Protein AF-A0A553DXJ4-F1 (afdb_monomer_lite)

Foldseek 3Di:
DADPLVVPVVSVVVVLCVQQHPPRALVSLVPHDADVVDVNRVVSNVVSVVLHVLLVVCCVPPVDNRSVVSVVVVCVVVVPD

Structure (mmCIF, N/CA/C/O backbone):
data_AF-A0A553DXJ4-F1
#
_entry.id   AF-A0A553DXJ4-F1
#
loop_
_atom_site.group_PDB
_atom_site.id
_atom_site.type_symbol
_atom_site.label_atom_id
_atom_site.label_alt_id
_atom_site.label_comp_id
_atom_site.label_asym_id
_atom_site.label_entity_id
_atom_site.label_seq_id
_atom_site.pdbx_PDB_ins_code
_atom_site.Cartn_x
_atom_site.Cartn_y
_atom_site.Cartn_z
_atom_site.occupancy
_atom_site.B_iso_or_equiv
_atom_site.auth_seq_id
_atom_site.auth_comp_id
_atom_site.auth_asym_id
_atom_site.auth_atom_id
_atom_site.pdbx_PDB_model_num
ATOM 1 N N . MET A 1 1 ? -0.704 9.500 -19.275 1.00 51.06 1 MET A N 1
ATOM 2 C CA . MET A 1 1 ? -1.960 9.891 -18.588 1.00 51.06 1 MET A CA 1
ATOM 3 C C . MET A 1 1 ? -2.265 8.847 -17.531 1.00 51.06 1 MET A C 1
ATOM 5 O O . MET A 1 1 ? -1.880 7.702 -17.751 1.00 51.06 1 MET A O 1
ATOM 9 N N . PRO A 1 2 ? -2.909 9.212 -16.410 1.00 57.22 2 PRO A N 1
ATOM 10 C CA . PRO A 1 2 ? -3.488 8.214 -15.519 1.00 57.22 2 PRO A CA 1
ATOM 11 C C . PRO A 1 2 ? -4.395 7.264 -16.312 1.00 57.22 2 PRO A C 1
ATOM 13 O O . PRO A 1 2 ? -5.071 7.687 -17.253 1.00 57.22 2 PRO A O 1
ATOM 16 N N . THR A 1 3 ? -4.342 5.978 -15.985 1.00 64.38 3 THR A N 1
ATOM 17 C CA . THR A 1 3 ? -5.181 4.947 -16.604 1.00 64.38 3 THR A CA 1
ATOM 18 C C . THR A 1 3 ? -6.656 5.184 -16.243 1.00 64.38 3 THR A C 1
ATOM 20 O O . THR A 1 3 ? -6.966 5.788 -15.215 1.00 64.38 3 THR A O 1
ATOM 23 N N . TYR A 1 4 ? -7.586 4.685 -17.069 1.00 57.34 4 TYR A N 1
ATOM 24 C CA . TYR A 1 4 ? -9.034 4.702 -16.775 1.00 57.34 4 TYR A CA 1
ATOM 25 C C . TYR A 1 4 ? -9.390 4.007 -15.447 1.00 57.34 4 TYR A C 1
ATOM 27 O O . TYR A 1 4 ? -10.420 4.298 -14.844 1.00 57.34 4 TYR A O 1
ATOM 35 N N . ASN A 1 5 ? -8.499 3.143 -14.954 1.00 62.09 5 ASN A N 1
ATOM 36 C CA . ASN A 1 5 ? -8.654 2.375 -13.722 1.00 62.09 5 ASN A CA 1
ATOM 37 C C . ASN A 1 5 ? -8.809 3.254 -12.465 1.00 62.09 5 ASN A C 1
ATOM 39 O O . ASN A 1 5 ? -9.128 2.731 -11.404 1.00 62.09 5 ASN A O 1
ATOM 43 N N . GLN A 1 6 ? -8.592 4.573 -12.553 1.00 66.75 6 GLN A N 1
ATOM 44 C CA . GLN A 1 6 ? -8.828 5.513 -11.451 1.00 66.75 6 GLN A CA 1
ATOM 45 C C . GLN A 1 6 ? -10.316 5.789 -11.173 1.00 66.75 6 GLN A C 1
ATOM 47 O O . GLN A 1 6 ? -10.642 6.302 -10.104 1.00 66.75 6 GLN A O 1
ATOM 52 N N . GLU A 1 7 ? -11.226 5.441 -12.088 1.00 79.25 7 GLU A N 1
ATOM 53 C CA . GLU A 1 7 ? -12.675 5.596 -11.877 1.00 79.25 7 GLU A CA 1
ATOM 54 C C . GLU A 1 7 ? -13.270 4.461 -11.025 1.00 79.25 7 GLU A C 1
ATOM 56 O O . GLU A 1 7 ? -14.288 4.646 -10.356 1.00 79.25 7 GLU A O 1
ATOM 61 N N . ILE A 1 8 ? -12.623 3.290 -11.013 1.00 86.50 8 ILE A N 1
ATOM 62 C CA . ILE A 1 8 ? -13.090 2.091 -10.314 1.00 86.50 8 ILE A CA 1
ATOM 63 C C . ILE A 1 8 ? -12.073 1.714 -9.236 1.00 86.50 8 ILE A C 1
ATOM 65 O O . ILE A 1 8 ? -11.013 1.157 -9.513 1.00 86.50 8 ILE A O 1
ATOM 69 N N . ILE A 1 9 ? -12.424 1.954 -7.968 1.00 88.00 9 ILE A N 1
ATOM 70 C CA . ILE A 1 9 ? -11.524 1.757 -6.815 1.00 88.00 9 ILE A CA 1
ATOM 71 C C . ILE A 1 9 ? -10.910 0.346 -6.779 1.00 88.00 9 ILE A C 1
ATOM 73 O O . ILE A 1 9 ? -9.733 0.195 -6.456 1.00 88.00 9 ILE A O 1
ATOM 77 N N . SER A 1 10 ? -11.667 -0.698 -7.129 1.00 89.81 10 SER A N 1
ATOM 78 C CA . SER A 1 10 ? -11.146 -2.073 -7.159 1.00 89.81 10 SER A CA 1
ATOM 79 C C . SER A 1 10 ? -10.107 -2.309 -8.258 1.00 89.81 10 SER A C 1
ATOM 81 O O . SER A 1 10 ? -9.157 -3.064 -8.044 1.00 89.81 10 SER A O 1
ATOM 83 N N . GLU A 1 11 ? -10.259 -1.667 -9.417 1.00 90.69 11 GLU A N 1
ATOM 84 C CA . GLU A 1 11 ? -9.288 -1.749 -10.513 1.00 90.69 11 GLU A CA 1
ATOM 85 C C . GLU A 1 11 ? -8.029 -0.960 -10.159 1.00 90.69 11 GLU A C 1
ATOM 87 O O . GLU A 1 11 ? -6.922 -1.477 -10.302 1.00 90.69 11 GLU A O 1
ATOM 92 N N . PHE A 1 12 ? -8.193 0.226 -9.567 1.00 89.12 12 PHE A N 1
ATOM 93 C CA . PHE A 1 12 ? -7.084 1.019 -9.043 1.00 89.12 12 PHE A CA 1
ATOM 94 C C . PHE A 1 12 ? -6.254 0.249 -8.004 1.00 89.12 12 PHE A C 1
ATOM 96 O O . PHE A 1 12 ? -5.028 0.192 -8.092 1.00 89.12 12 PHE A O 1
ATOM 103 N N . ILE A 1 13 ? -6.910 -0.394 -7.032 1.00 91.75 13 ILE A N 1
ATOM 104 C CA . ILE A 1 13 ? -6.234 -1.210 -6.011 1.00 91.75 13 ILE A CA 1
ATOM 105 C C . ILE A 1 13 ? -5.478 -2.376 -6.647 1.00 91.75 13 ILE A C 1
ATOM 107 O O . ILE A 1 13 ? -4.359 -2.681 -6.228 1.00 91.75 13 ILE A O 1
ATOM 111 N N . THR A 1 14 ? -6.084 -3.029 -7.639 1.00 93.00 14 THR A N 1
ATOM 112 C CA . THR A 1 14 ? -5.441 -4.121 -8.378 1.00 93.00 14 THR A CA 1
ATOM 113 C C . THR A 1 14 ? -4.172 -3.623 -9.061 1.00 93.00 14 THR A C 1
ATOM 115 O O . THR A 1 14 ? -3.105 -4.184 -8.827 1.00 93.00 14 THR A O 1
ATOM 118 N N . GLU A 1 15 ? -4.242 -2.507 -9.789 1.00 91.00 15 GLU A N 1
ATOM 119 C CA . GLU A 1 15 ? -3.083 -1.929 -10.473 1.00 91.00 15 GLU A CA 1
ATOM 120 C C . GLU A 1 15 ? -1.946 -1.565 -9.501 1.00 91.00 15 GLU A C 1
ATOM 122 O O . GLU A 1 15 ? -0.774 -1.845 -9.763 1.00 91.00 15 GLU A O 1
ATOM 127 N N . LEU A 1 16 ? -2.275 -0.995 -8.340 1.00 91.50 16 LEU A N 1
ATOM 128 C CA . LEU A 1 16 ? -1.284 -0.677 -7.311 1.00 91.50 16 LEU A CA 1
ATOM 129 C C . LEU A 1 16 ? -0.604 -1.928 -6.756 1.00 91.50 16 LEU A C 1
ATOM 131 O O . LEU A 1 16 ? 0.615 -1.941 -6.571 1.00 91.50 16 LEU A O 1
ATOM 135 N N . LYS A 1 17 ? -1.374 -2.986 -6.494 1.00 94.62 17 LYS A N 1
ATOM 136 C CA . LYS A 1 17 ? -0.842 -4.266 -6.014 1.00 94.62 17 LYS A CA 1
ATOM 137 C C . LYS A 1 17 ? -0.026 -4.989 -7.075 1.00 94.62 17 LYS A C 1
ATOM 139 O O . LYS A 1 17 ? 0.966 -5.620 -6.720 1.00 94.62 17 LYS A O 1
ATOM 144 N N . ASP A 1 18 ? -0.388 -4.874 -8.343 1.00 93.31 18 ASP A N 1
ATOM 145 C CA . ASP A 1 18 ? 0.385 -5.447 -9.444 1.00 93.31 18 ASP A CA 1
ATOM 146 C C . ASP A 1 18 ? 1.712 -4.701 -9.623 1.00 93.31 18 ASP A C 1
ATOM 148 O O . ASP A 1 18 ? 2.762 -5.313 -9.837 1.00 93.31 18 ASP A O 1
ATOM 152 N N . PHE A 1 19 ? 1.700 -3.376 -9.461 1.00 91.88 19 PHE A N 1
ATOM 153 C CA . PHE A 1 19 ? 2.898 -2.559 -9.610 1.00 91.88 19 PHE A CA 1
ATOM 154 C C . PHE A 1 19 ? 3.848 -2.653 -8.407 1.00 91.88 19 PHE A C 1
ATOM 156 O O . PHE A 1 19 ? 5.040 -2.926 -8.580 1.00 91.88 19 PHE A O 1
ATOM 163 N N . PHE A 1 20 ? 3.355 -2.424 -7.189 1.00 94.19 20 PHE A N 1
ATOM 164 C CA . PHE A 1 20 ? 4.169 -2.384 -5.967 1.00 94.19 20 PHE A CA 1
ATOM 165 C C . PHE A 1 20 ? 4.289 -3.751 -5.285 1.00 94.19 20 PHE A C 1
ATOM 167 O O . PHE A 1 20 ? 5.314 -4.053 -4.679 1.00 94.19 20 PHE A O 1
ATOM 174 N N . GLY A 1 21 ? 3.274 -4.602 -5.413 1.00 94.88 21 GLY A N 1
ATOM 175 C CA . GLY A 1 21 ? 3.245 -5.970 -4.904 1.00 94.88 21 GLY A CA 1
ATOM 176 C C . GLY A 1 21 ? 2.067 -6.252 -3.966 1.00 94.88 21 GLY A C 1
ATOM 177 O O . GLY A 1 21 ? 1.546 -5.368 -3.292 1.00 94.88 21 GLY A O 1
ATOM 178 N N . SER A 1 22 ? 1.696 -7.534 -3.873 1.00 95.44 22 SER A N 1
ATOM 179 C CA . SER A 1 22 ? 0.624 -8.044 -3.003 1.00 95.44 22 SER A CA 1
ATOM 180 C C . SER A 1 22 ? 1.194 -9.003 -1.940 1.00 95.44 22 SER A C 1
ATOM 182 O O . SER A 1 22 ? 1.951 -9.907 -2.307 1.00 95.44 22 SER A O 1
ATOM 184 N N . PRO A 1 23 ? 0.982 -8.792 -0.622 1.00 94.88 23 PRO A N 1
ATOM 185 C CA . PRO A 1 23 ? 0.289 -7.654 -0.007 1.00 94.88 23 PRO A CA 1
ATOM 186 C C . PRO A 1 23 ? 1.041 -6.337 -0.233 1.00 94.88 23 PRO A C 1
ATOM 188 O O . PRO A 1 23 ? 2.265 -6.372 -0.386 1.00 94.88 23 PRO A O 1
ATOM 191 N N . LEU A 1 24 ? 0.318 -5.213 -0.233 1.00 96.31 24 LEU A N 1
ATOM 192 C CA . LEU A 1 24 ? 0.873 -3.871 -0.417 1.00 96.31 24 LEU A CA 1
ATOM 193 C C . LEU A 1 24 ? 1.409 -3.340 0.919 1.00 96.31 24 LEU A C 1
ATOM 195 O O . LEU A 1 24 ? 0.653 -3.182 1.875 1.00 96.31 24 LEU A O 1
ATOM 199 N N . THR A 1 25 ? 2.721 -3.113 1.007 1.00 96.75 25 THR A N 1
ATOM 200 C CA . THR A 1 25 ? 3.412 -2.728 2.250 1.00 96.75 25 THR A CA 1
ATOM 201 C C . THR A 1 25 ? 4.399 -1.588 2.010 1.00 96.75 25 THR A C 1
ATOM 203 O O . THR A 1 25 ? 4.892 -1.439 0.893 1.00 96.75 25 THR A O 1
ATOM 206 N N . LEU A 1 26 ? 4.755 -0.845 3.068 1.00 96.25 26 LEU A N 1
ATOM 207 C CA . LEU A 1 26 ? 5.777 0.217 3.012 1.00 96.25 26 LEU A CA 1
ATOM 208 C C . LEU A 1 26 ? 7.087 -0.281 2.388 1.00 96.25 26 LEU A C 1
ATOM 210 O O . LEU A 1 26 ? 7.574 0.294 1.426 1.00 96.25 26 LEU A O 1
ATOM 214 N N . ILE A 1 27 ? 7.578 -1.439 2.847 1.00 95.88 27 ILE A N 1
ATOM 215 C CA . ILE A 1 27 ? 8.816 -2.055 2.341 1.00 95.88 27 ILE A CA 1
ATOM 216 C C . ILE A 1 27 ? 8.761 -2.263 0.823 1.00 95.88 27 ILE A C 1
ATOM 218 O O . ILE A 1 27 ? 9.747 -2.033 0.131 1.00 95.88 27 ILE A O 1
ATOM 222 N N . LYS A 1 28 ? 7.622 -2.717 0.294 1.00 95.75 28 LYS A N 1
ATOM 223 C CA . LYS A 1 28 ? 7.466 -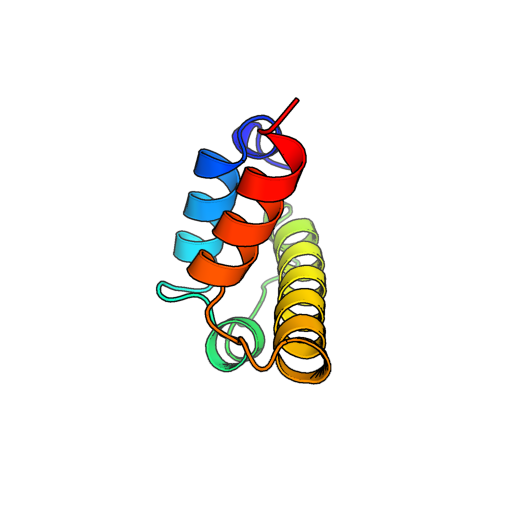2.974 -1.140 1.00 95.75 28 LYS A CA 1
ATOM 224 C C . LYS A 1 28 ? 7.321 -1.693 -1.959 1.00 95.75 28 LYS A C 1
ATOM 226 O O . LYS A 1 28 ? 7.834 -1.639 -3.073 1.00 95.75 28 LYS A O 1
ATOM 231 N N . ILE A 1 29 ? 6.658 -0.680 -1.403 1.00 94.75 29 ILE A N 1
ATOM 232 C CA . ILE A 1 29 ? 6.562 0.651 -2.010 1.00 94.75 29 ILE A CA 1
ATOM 233 C C . ILE A 1 29 ? 7.961 1.275 -2.110 1.00 94.75 29 ILE A C 1
ATOM 235 O O . ILE A 1 29 ? 8.361 1.702 -3.193 1.00 94.75 29 ILE A O 1
ATOM 239 N N . ASP A 1 30 ? 8.735 1.239 -1.024 1.00 92.81 30 ASP A N 1
ATOM 240 C CA . ASP A 1 30 ? 10.083 1.816 -0.953 1.00 92.81 30 ASP A CA 1
ATOM 241 C C . ASP A 1 30 ? 11.105 1.055 -1.802 1.00 92.81 30 ASP A C 1
ATOM 243 O O . ASP A 1 30 ? 12.014 1.652 -2.378 1.00 92.81 30 ASP A O 1
ATOM 247 N N . ALA A 1 31 ? 10.955 -0.267 -1.919 1.00 93.69 31 ALA A N 1
ATOM 248 C CA . ALA A 1 31 ? 11.833 -1.099 -2.736 1.00 93.69 31 ALA A CA 1
ATOM 249 C C . ALA A 1 31 ? 11.624 -0.905 -4.247 1.00 93.69 31 ALA A C 1
ATOM 251 O O . ALA A 1 31 ? 12.437 -1.383 -5.046 1.00 93.69 31 ALA A O 1
ATOM 252 N N . LYS A 1 32 ? 10.537 -0.247 -4.673 1.00 91.38 32 LYS A N 1
ATOM 253 C CA . LYS A 1 32 ? 10.231 -0.095 -6.094 1.00 91.38 32 LYS A CA 1
ATOM 254 C C . LYS A 1 32 ? 11.107 0.988 -6.722 1.00 91.38 32 LYS A C 1
ATOM 256 O O . LYS A 1 32 ? 10.959 2.177 -6.452 1.00 91.38 32 LYS A O 1
ATOM 261 N N . ILE A 1 33 ? 11.987 0.564 -7.626 1.00 87.88 33 ILE A N 1
ATOM 262 C CA . ILE A 1 33 ? 12.746 1.470 -8.492 1.00 87.88 33 ILE A CA 1
ATOM 263 C C . ILE A 1 33 ? 11.824 1.944 -9.615 1.00 87.88 33 ILE A C 1
ATOM 265 O O . ILE A 1 33 ? 11.192 1.131 -10.291 1.00 87.88 33 ILE A O 1
ATOM 269 N N . ILE A 1 34 ? 11.748 3.259 -9.798 1.00 84.88 34 ILE A N 1
ATOM 270 C CA . ILE A 1 34 ? 10.849 3.895 -10.757 1.00 84.88 34 ILE A CA 1
ATOM 271 C C . ILE A 1 34 ? 11.671 4.514 -11.880 1.00 84.88 34 ILE A C 1
ATOM 273 O O . ILE A 1 34 ? 12.512 5.378 -11.640 1.00 84.88 34 ILE A O 1
ATOM 277 N N . ASP A 1 35 ? 11.408 4.068 -13.105 1.00 86.75 35 ASP A N 1
ATOM 278 C CA . ASP A 1 35 ? 11.949 4.695 -14.306 1.00 86.75 35 ASP A CA 1
ATOM 279 C C . ASP A 1 35 ? 11.044 5.859 -14.720 1.00 86.75 35 ASP A C 1
ATOM 281 O O . ASP A 1 35 ? 9.922 5.649 -15.185 1.00 86.75 35 ASP A O 1
ATOM 285 N N . PHE A 1 36 ? 11.525 7.087 -14.528 1.00 82.69 36 PHE A N 1
ATOM 286 C CA . PHE A 1 36 ? 10.789 8.307 -14.865 1.00 82.69 36 PHE A CA 1
ATOM 287 C C . PHE A 1 36 ? 10.725 8.596 -16.371 1.00 82.69 36 PHE A C 1
ATOM 289 O O . PHE A 1 36 ? 10.035 9.529 -16.768 1.00 82.69 36 PHE A O 1
ATOM 296 N N . ASN A 1 37 ? 11.388 7.798 -17.216 1.00 87.19 37 ASN A N 1
ATOM 297 C CA . ASN A 1 37 ? 11.227 7.883 -18.672 1.00 87.19 37 ASN A CA 1
ATOM 298 C C . ASN A 1 37 ? 9.933 7.211 -19.168 1.00 87.19 37 ASN A C 1
ATOM 300 O O . ASN A 1 37 ? 9.627 7.271 -20.357 1.00 87.19 37 ASN A O 1
ATOM 304 N N . ILE A 1 38 ? 9.184 6.551 -18.279 1.00 83.25 38 ILE A N 1
ATOM 305 C CA . ILE A 1 38 ? 7.886 5.940 -18.570 1.00 83.25 38 ILE A CA 1
ATOM 306 C C . ILE A 1 38 ? 6.791 6.857 -18.013 1.00 83.25 38 ILE A C 1
ATOM 308 O O . ILE A 1 38 ? 6.670 7.012 -16.801 1.00 83.25 38 ILE A O 1
ATOM 312 N N . ASP A 1 39 ? 5.950 7.428 -18.875 1.00 76.00 39 ASP A N 1
ATOM 313 C CA . ASP A 1 39 ? 4.943 8.432 -18.483 1.00 76.00 39 ASP A CA 1
ATOM 314 C C . ASP A 1 39 ? 3.961 7.963 -17.388 1.00 76.00 39 ASP A C 1
ATOM 316 O O . ASP A 1 39 ? 3.500 8.755 -16.566 1.00 76.00 39 ASP A O 1
ATOM 320 N N . GLU A 1 40 ? 3.628 6.671 -17.339 1.00 74.12 40 GLU A N 1
ATOM 321 C CA . GLU A 1 40 ? 2.739 6.110 -16.309 1.00 74.12 40 GLU A CA 1
ATOM 322 C C . GLU A 1 40 ? 3.396 5.994 -14.926 1.00 74.12 40 GLU A C 1
ATOM 324 O O . GLU A 1 40 ? 2.719 5.830 -13.914 1.00 74.12 40 GLU A O 1
ATOM 329 N N . ASN A 1 41 ? 4.719 6.072 -14.842 1.00 83.31 41 ASN A N 1
ATOM 330 C CA . ASN A 1 41 ? 5.427 5.861 -13.586 1.00 83.31 41 ASN A CA 1
ATOM 331 C C . ASN A 1 41 ? 5.378 7.076 -12.652 1.00 83.31 41 ASN A C 1
ATOM 333 O O . ASN A 1 41 ? 5.540 6.915 -11.441 1.00 83.31 41 ASN A O 1
ATOM 337 N N . VAL A 1 42 ? 5.108 8.271 -13.188 1.00 84.69 42 VAL A N 1
ATOM 338 C CA . VAL A 1 42 ? 5.000 9.507 -12.397 1.00 84.69 42 VAL A CA 1
ATOM 339 C C . VAL A 1 42 ? 3.833 9.415 -11.414 1.00 84.69 42 VAL A C 1
ATOM 341 O O . VAL A 1 42 ? 4.038 9.493 -10.204 1.00 84.69 42 VAL A O 1
ATOM 344 N N . TRP A 1 43 ? 2.623 9.144 -11.910 1.00 86.19 43 TRP A N 1
ATOM 345 C CA . TRP A 1 43 ? 1.439 9.062 -11.049 1.00 86.19 43 TRP A CA 1
ATOM 346 C C . TRP A 1 43 ? 1.491 7.843 -10.120 1.00 86.19 43 TRP A C 1
ATOM 348 O O . TRP A 1 43 ? 1.008 7.908 -8.988 1.00 86.19 43 TRP A O 1
ATOM 358 N N . ARG A 1 44 ? 2.113 6.736 -10.558 1.00 88.12 44 ARG A N 1
ATOM 359 C CA . ARG A 1 44 ? 2.337 5.566 -9.699 1.00 88.12 44 ARG A CA 1
ATOM 360 C C . ARG A 1 44 ? 3.230 5.930 -8.519 1.00 88.12 44 ARG A C 1
ATOM 362 O O . ARG A 1 44 ? 2.902 5.551 -7.399 1.00 88.12 44 ARG A O 1
ATOM 369 N N . LYS A 1 45 ? 4.304 6.706 -8.728 1.00 89.44 45 LYS A N 1
ATOM 370 C CA . LYS A 1 45 ? 5.163 7.196 -7.635 1.00 89.44 45 LYS A CA 1
ATOM 371 C C . LYS A 1 45 ? 4.377 8.044 -6.644 1.00 89.44 45 LYS A C 1
ATOM 373 O O . LYS A 1 45 ? 4.436 7.768 -5.450 1.00 89.44 45 LYS A O 1
ATOM 378 N N . GLU A 1 46 ? 3.630 9.027 -7.132 1.00 89.25 46 GLU A N 1
ATOM 379 C CA . GLU A 1 46 ? 2.803 9.896 -6.286 1.00 89.25 46 GLU A CA 1
ATOM 380 C C . GLU A 1 46 ? 1.788 9.083 -5.474 1.00 89.25 46 GLU A C 1
ATOM 382 O O . GLU A 1 46 ? 1.723 9.213 -4.253 1.00 89.25 46 GLU A O 1
ATOM 387 N N . SER A 1 47 ? 1.086 8.157 -6.132 1.00 91.12 47 SER A N 1
ATOM 388 C CA . SER A 1 47 ? 0.123 7.260 -5.482 1.00 91.12 47 SER A CA 1
ATOM 389 C C . SER A 1 47 ? 0.788 6.387 -4.419 1.00 91.12 47 SER A C 1
ATOM 391 O O . SER A 1 47 ? 0.255 6.233 -3.323 1.00 91.12 47 SER A O 1
ATOM 393 N N . GLY A 1 48 ? 1.975 5.846 -4.711 1.00 93.50 48 GLY A N 1
ATOM 394 C CA . GLY A 1 48 ? 2.765 5.066 -3.760 1.00 93.50 48 GLY A CA 1
ATOM 395 C C . GLY A 1 48 ? 3.107 5.857 -2.497 1.00 93.50 48 GLY A C 1
ATOM 396 O O . GLY A 1 48 ? 2.935 5.335 -1.397 1.00 93.50 48 GLY A O 1
ATOM 397 N N . SER A 1 49 ? 3.516 7.121 -2.637 1.00 94.19 49 SER A N 1
ATOM 398 C CA . SER A 1 49 ? 3.787 8.003 -1.494 1.00 94.19 49 SER A CA 1
ATOM 399 C C . SER A 1 49 ? 2.531 8.253 -0.651 1.00 94.19 49 SER A C 1
ATOM 401 O O . SER A 1 49 ? 2.574 8.087 0.565 1.00 94.19 49 SER A O 1
ATOM 403 N N . SER A 1 50 ? 1.390 8.568 -1.273 1.00 95.31 50 SER A N 1
ATOM 404 C CA . SER A 1 50 ? 0.131 8.782 -0.540 1.00 95.31 50 SER A CA 1
ATOM 405 C C . SER A 1 50 ? -0.356 7.524 0.184 1.00 95.31 50 SER A C 1
ATOM 407 O O . SER A 1 50 ? -0.876 7.599 1.296 1.00 95.31 50 SER A O 1
ATOM 409 N N . ILE A 1 51 ? -0.171 6.345 -0.416 1.00 95.94 51 ILE A N 1
ATOM 410 C CA . ILE A 1 51 ? -0.512 5.068 0.225 1.00 95.94 51 ILE A CA 1
ATOM 411 C C . ILE A 1 51 ? 0.418 4.787 1.403 1.00 95.94 51 ILE A C 1
ATOM 413 O O . ILE A 1 51 ? -0.044 4.294 2.433 1.00 95.94 51 ILE A O 1
ATOM 417 N N . ALA A 1 52 ? 1.709 5.095 1.272 1.00 97.19 52 ALA A N 1
ATOM 418 C CA . ALA A 1 52 ? 2.654 4.951 2.368 1.00 97.19 52 ALA A CA 1
ATOM 419 C C . ALA A 1 52 ? 2.241 5.818 3.566 1.00 97.19 52 ALA A C 1
ATOM 421 O O . ALA A 1 52 ? 2.086 5.288 4.667 1.00 97.19 52 ALA A O 1
ATOM 422 N N . GLU A 1 53 ? 1.927 7.095 3.336 1.00 97.94 53 GLU A N 1
ATOM 423 C CA . GLU A 1 53 ? 1.407 7.996 4.374 1.00 97.94 53 GLU A CA 1
ATOM 424 C C . GLU A 1 53 ? 0.109 7.467 5.003 1.00 97.94 53 GLU A C 1
ATOM 426 O O . GLU A 1 53 ? -0.039 7.465 6.225 1.00 97.94 53 GLU A O 1
ATOM 431 N N . MET A 1 54 ? -0.823 6.947 4.196 1.00 97.19 54 MET A N 1
ATOM 432 C CA . MET A 1 54 ? -2.062 6.346 4.702 1.00 97.19 54 MET A CA 1
ATOM 433 C C . MET A 1 54 ? -1.784 5.162 5.643 1.00 97.19 54 MET A C 1
ATOM 435 O O . MET A 1 54 ? -2.404 5.054 6.706 1.00 97.19 54 MET A O 1
ATOM 439 N N . ILE A 1 55 ? -0.856 4.274 5.275 1.00 98.19 55 ILE A N 1
ATOM 440 C CA . ILE A 1 55 ? -0.463 3.125 6.104 1.00 98.19 55 ILE A CA 1
ATOM 441 C C . ILE A 1 55 ? 0.214 3.603 7.395 1.00 98.19 55 ILE A C 1
ATOM 443 O O . ILE A 1 55 ? -0.072 3.066 8.468 1.00 98.19 55 ILE A O 1
ATOM 447 N N . GLU A 1 56 ? 1.079 4.615 7.325 1.00 98.06 56 GLU A N 1
ATOM 448 C CA . GLU A 1 56 ? 1.749 5.188 8.496 1.00 98.06 56 GLU A CA 1
ATOM 449 C C . GLU A 1 56 ? 0.761 5.836 9.467 1.00 98.06 56 GLU A C 1
ATOM 451 O O . GLU A 1 56 ? 0.795 5.534 10.664 1.00 98.06 56 GLU A O 1
ATOM 456 N N . PHE A 1 57 ? -0.169 6.655 8.973 1.00 98.06 57 PHE A N 1
ATOM 457 C CA . PHE A 1 57 ? -1.200 7.268 9.807 1.00 98.06 57 PHE A CA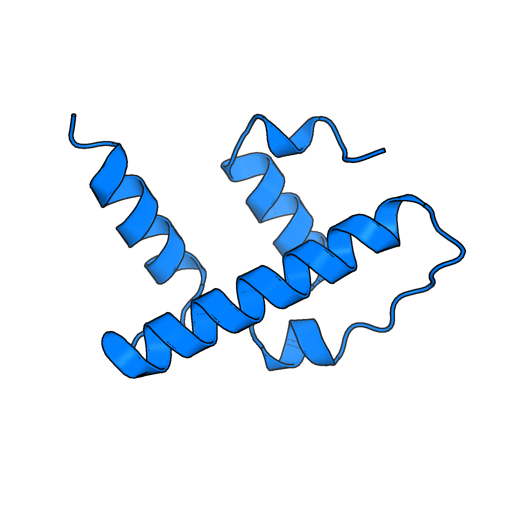 1
ATOM 458 C C . PHE A 1 57 ? -2.129 6.232 10.422 1.00 98.06 57 PHE A C 1
ATOM 460 O O . PHE A 1 57 ? -2.416 6.296 11.619 1.00 98.06 57 PHE A O 1
ATOM 467 N N . SER A 1 58 ? -2.561 5.239 9.649 1.00 98.12 58 SER A N 1
ATOM 468 C CA . SER A 1 58 ? -3.377 4.158 10.194 1.00 98.12 58 SER A CA 1
ATOM 469 C C . SER A 1 58 ? -2.635 3.377 11.281 1.00 98.12 58 SER A C 1
ATOM 471 O O . SER A 1 58 ? -3.207 3.060 12.328 1.00 98.12 58 SER A O 1
ATOM 473 N N . LYS A 1 59 ? -1.339 3.114 11.097 1.00 97.81 59 LYS A N 1
ATOM 474 C CA . LYS A 1 59 ? -0.524 2.460 12.123 1.00 97.81 59 LYS A CA 1
ATOM 475 C C . LYS A 1 59 ? -0.427 3.323 13.381 1.00 97.81 59 LYS A C 1
ATOM 477 O O . LYS A 1 59 ? -0.578 2.795 14.479 1.00 97.81 59 LYS A O 1
ATOM 482 N N . LEU A 1 60 ? -0.204 4.628 13.224 1.00 98.19 60 LEU A N 1
ATOM 483 C CA . LEU A 1 60 ? -0.033 5.571 14.329 1.00 98.19 60 LEU A CA 1
ATOM 484 C C . LEU A 1 60 ? -1.316 5.763 15.150 1.00 98.19 60 LEU A C 1
ATOM 486 O O . LEU A 1 60 ? -1.262 5.737 16.377 1.00 98.19 60 LEU A O 1
ATOM 490 N N . TYR A 1 61 ? -2.459 5.946 14.489 1.00 97.69 61 TYR A N 1
ATOM 491 C CA . TYR A 1 61 ? -3.714 6.328 15.149 1.00 97.69 61 TYR A CA 1
ATOM 492 C C . TYR A 1 61 ? -4.679 5.163 15.389 1.00 97.69 61 TYR A C 1
ATOM 494 O O . TYR A 1 61 ? -5.548 5.257 16.255 1.00 97.69 61 TYR A O 1
ATOM 502 N N . HIS A 1 62 ? -4.532 4.058 14.654 1.00 96.25 62 HIS A N 1
ATOM 503 C CA . HIS A 1 62 ? -5.467 2.929 14.689 1.00 96.25 62 HIS A CA 1
ATOM 504 C C . HIS A 1 62 ? -4.793 1.565 14.894 1.00 96.25 62 HIS A C 1
ATOM 506 O O . HIS A 1 62 ? -5.494 0.552 14.916 1.00 96.25 62 HIS A O 1
ATOM 512 N N . ASN A 1 63 ? -3.462 1.520 15.062 1.00 96.88 63 ASN A N 1
ATOM 513 C CA . ASN A 1 63 ? -2.672 0.289 15.204 1.00 96.88 63 ASN A CA 1
ATOM 514 C C . ASN A 1 63 ? -2.959 -0.747 14.096 1.00 96.88 63 ASN A C 1
ATOM 516 O O . ASN A 1 63 ? -2.978 -1.953 14.334 1.00 96.88 63 ASN A O 1
ATOM 520 N N . GLU A 1 64 ? -3.215 -0.264 12.880 1.00 97.56 64 GLU A N 1
ATOM 521 C CA . GLU A 1 64 ? -3.515 -1.078 11.704 1.00 97.56 64 GLU A CA 1
ATOM 522 C C . GLU A 1 64 ? -2.577 -0.674 10.570 1.00 97.56 64 GLU A C 1
ATOM 524 O O . GLU A 1 64 ? -2.547 0.490 10.183 1.00 97.56 64 GLU A O 1
ATOM 529 N N . ASN A 1 65 ? -1.826 -1.624 10.025 1.00 97.12 65 ASN A N 1
ATOM 530 C CA . ASN A 1 65 ? -0.897 -1.400 8.914 1.00 97.12 65 ASN A CA 1
ATOM 531 C C . ASN A 1 65 ? -1.171 -2.313 7.707 1.00 97.12 65 ASN A C 1
ATOM 533 O O . ASN A 1 65 ? -0.405 -2.296 6.744 1.00 97.12 65 ASN A O 1
ATOM 537 N N . ASP A 1 66 ? -2.235 -3.114 7.760 1.00 98.00 66 ASP A N 1
ATOM 538 C CA . ASP A 1 66 ? -2.707 -3.921 6.642 1.00 98.00 66 ASP A CA 1
ATOM 539 C C . ASP A 1 66 ? -3.510 -3.037 5.680 1.00 98.00 66 ASP A C 1
ATOM 541 O O . ASP A 1 66 ? -4.608 -2.580 6.004 1.00 98.00 66 ASP A O 1
ATOM 545 N N . PHE A 1 67 ? -2.950 -2.791 4.495 1.00 97.50 67 PHE A N 1
ATOM 546 C CA . PHE A 1 67 ? -3.565 -1.943 3.475 1.00 97.50 67 PHE A CA 1
ATOM 547 C C . PHE A 1 67 ? -5.013 -2.346 3.149 1.00 97.50 67 PHE A C 1
ATOM 549 O O . PHE A 1 67 ? -5.881 -1.478 3.059 1.00 97.50 67 PHE A O 1
ATOM 556 N N . ASP A 1 68 ? -5.304 -3.644 3.037 1.00 96.88 68 ASP A N 1
ATOM 557 C CA . ASP A 1 68 ? -6.634 -4.118 2.650 1.00 96.88 68 ASP A CA 1
ATOM 558 C C . ASP A 1 68 ? -7.661 -3.865 3.749 1.00 96.88 68 ASP A 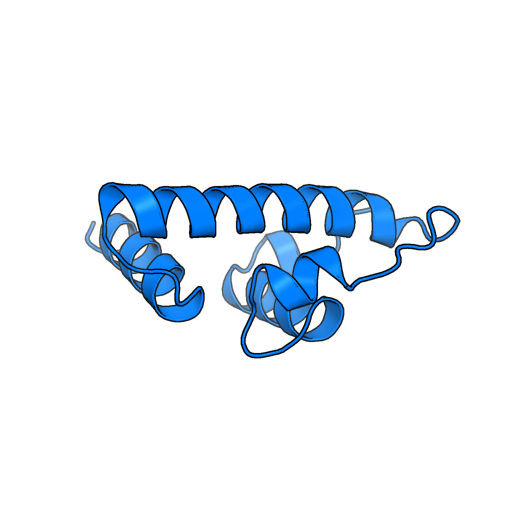C 1
ATOM 560 O O . ASP A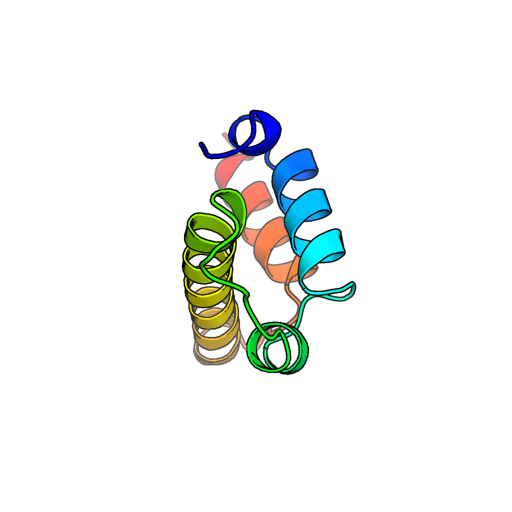 1 68 ? -8.782 -3.431 3.470 1.00 96.88 68 ASP A O 1
ATOM 564 N N . LYS A 1 69 ? -7.275 -4.049 5.015 1.00 97.50 69 LYS A N 1
ATOM 565 C CA . LYS A 1 69 ? -8.141 -3.707 6.152 1.00 97.50 69 LYS A CA 1
ATOM 566 C C . LYS A 1 69 ? -8.372 -2.207 6.273 1.00 97.50 69 LYS A C 1
ATOM 568 O O . LYS A 1 69 ? -9.475 -1.804 6.643 1.00 97.50 69 LYS A O 1
ATOM 573 N N . ILE A 1 70 ? -7.363 -1.387 5.984 1.00 97.62 70 ILE A N 1
ATOM 574 C CA . ILE A 1 70 ? -7.480 0.079 6.003 1.00 97.62 70 ILE A CA 1
ATOM 575 C C . ILE A 1 70 ? -8.496 0.525 4.956 1.00 97.62 70 ILE A C 1
ATOM 577 O O . ILE A 1 70 ? -9.477 1.189 5.292 1.00 97.62 70 ILE A O 1
ATOM 581 N N . VAL A 1 71 ? -8.305 0.095 3.709 1.00 95.62 71 VAL A N 1
ATOM 582 C CA . VAL A 1 71 ? -9.208 0.418 2.601 1.00 95.62 71 VAL A CA 1
ATOM 583 C C . VAL A 1 71 ? -10.619 -0.083 2.884 1.00 95.62 71 VAL A C 1
ATOM 585 O O . VAL A 1 71 ? -11.572 0.675 2.724 1.00 95.62 71 VAL A O 1
ATOM 588 N N . PHE A 1 72 ? -10.773 -1.318 3.365 1.00 95.12 72 PHE A N 1
ATOM 589 C CA . PHE A 1 72 ? -12.083 -1.857 3.725 1.00 95.12 72 PHE A CA 1
ATOM 590 C C . PHE A 1 72 ? -12.798 -0.988 4.768 1.00 95.12 72 PHE A C 1
ATOM 592 O O . PHE A 1 72 ? -13.976 -0.680 4.598 1.00 95.12 72 PHE A O 1
ATOM 599 N N . LYS A 1 73 ? -12.101 -0.545 5.824 1.00 94.69 73 LYS A N 1
ATOM 600 C CA . LYS A 1 73 ? -12.680 0.340 6.851 1.00 94.69 73 LYS A CA 1
ATOM 601 C C . LYS A 1 73 ? -13.120 1.683 6.261 1.00 94.69 73 LYS A C 1
ATOM 603 O O . LYS A 1 73 ? -14.217 2.137 6.580 1.00 94.69 73 LYS A O 1
ATOM 608 N N . ILE A 1 74 ? -12.306 2.285 5.392 1.00 93.75 74 ILE A N 1
ATOM 609 C CA . ILE A 1 74 ? -12.627 3.546 4.704 1.00 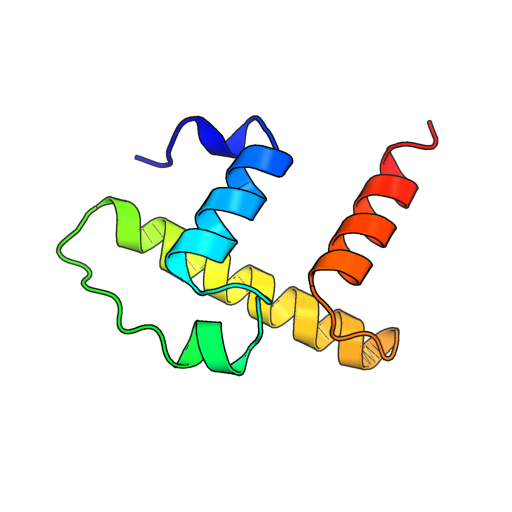93.75 74 ILE A CA 1
ATOM 610 C C . ILE A 1 74 ? -13.860 3.369 3.811 1.00 93.75 74 ILE A C 1
ATOM 612 O O . ILE A 1 74 ? -14.827 4.116 3.940 1.00 93.75 74 ILE A O 1
ATOM 616 N N . LEU A 1 75 ? -13.865 2.356 2.943 1.00 93.00 75 LEU A N 1
ATOM 617 C CA . LEU A 1 75 ? -14.986 2.102 2.037 1.00 93.00 75 LEU A CA 1
ATOM 618 C C . LEU A 1 75 ? -16.267 1.794 2.801 1.00 93.00 75 LEU A C 1
ATOM 620 O O . LEU A 1 75 ? -17.319 2.326 2.457 1.00 93.00 75 LEU A O 1
ATOM 624 N N . ASN A 1 76 ? -16.184 0.998 3.866 1.00 93.50 76 ASN A N 1
ATOM 625 C CA . ASN A 1 76 ? -17.333 0.702 4.709 1.00 93.50 76 ASN A CA 1
ATOM 626 C C . ASN A 1 76 ? -17.872 1.966 5.399 1.00 93.50 76 ASN A C 1
ATOM 628 O O . ASN A 1 76 ? -19.081 2.119 5.518 1.00 93.50 76 ASN A O 1
ATOM 632 N N . TYR A 1 77 ? -17.015 2.899 5.822 1.00 92.94 77 TYR A N 1
ATOM 633 C CA . TYR A 1 77 ? -17.465 4.171 6.394 1.00 92.94 77 TYR A CA 1
ATOM 634 C C . TYR A 1 77 ? -18.290 5.001 5.394 1.00 92.94 77 TYR A C 1
ATOM 636 O O . TYR A 1 77 ? -19.352 5.501 5.754 1.00 92.94 77 TYR A O 1
ATOM 644 N N . TYR A 1 78 ? -17.846 5.098 4.137 1.00 89.19 78 TYR A N 1
ATOM 645 C CA . TYR A 1 78 ? -18.523 5.900 3.107 1.00 89.19 78 TYR A CA 1
ATOM 646 C C . TYR A 1 78 ? -19.671 5.183 2.385 1.00 89.19 78 TYR A C 1
ATOM 648 O O . TYR A 1 78 ? -20.528 5.846 1.812 1.00 89.19 78 TYR A O 1
ATOM 656 N N . SER A 1 79 ? -19.707 3.850 2.411 1.00 86.44 79 SER A N 1
ATOM 657 C CA . SER A 1 79 ? -20.775 3.060 1.776 1.00 86.44 79 SER A CA 1
ATOM 658 C C . SER A 1 79 ? -22.022 2.918 2.652 1.00 86.44 79 SER A C 1
ATOM 660 O O . SER A 1 79 ? -23.052 2.475 2.163 1.00 86.44 79 SER A O 1
ATOM 662 N N . ASN A 1 80 ? -21.946 3.278 3.937 1.00 61.22 80 ASN A N 1
ATOM 663 C CA . ASN A 1 80 ? -23.080 3.249 4.868 1.00 61.22 80 ASN A CA 1
ATOM 664 C C . ASN A 1 80 ? -23.921 4.544 4.818 1.00 61.22 80 ASN A C 1
ATOM 666 O O . ASN A 1 80 ? -24.295 5.077 5.864 1.00 61.22 80 ASN A O 1
ATOM 670 N N . ILE A 1 81 ? -24.207 5.044 3.610 1.00 47.03 81 ILE A N 1
ATOM 671 C CA . ILE A 1 81 ? -25.219 6.088 3.361 1.00 47.03 81 ILE A CA 1
ATOM 672 C C . ILE A 1 81 ? -26.505 5.420 2.881 1.00 47.03 81 ILE A C 1
ATOM 674 O O . ILE A 1 81 ? -26.41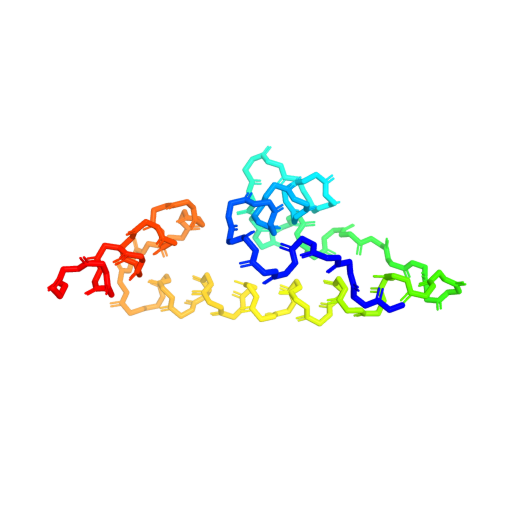9 4.607 1.935 1.00 47.03 81 ILE A O 1
#

Radius of gyration: 13.17 Å; chains: 1; bounding box: 38×18×34 Å

pLDDT: mean 89.04, std 11.53, range [47.03, 98.19]

Secondary structure (DSSP, 8-state):
---GGGSSHHHHHHHHHHHH-SS--HHHHHT----TTSTHHHHHHHHHHHHHHHHHHHHHHHS---HHHHHHHHHHHHH--

Sequence (81 aa):
MPTYNQEIISEFITELKDFFGSPLTLIKIDAKIIDFNIDENVWRKESGSSIAEMIEFSKLYHNENDFDKIVFKILNYYSNI

Organism: NCBI:txid2594428